Protein AF-X1VGL4-F1 (afdb_monomer)

pLDDT: mean 78.43, std 13.98, range [33.78, 96.5]

Secondary structure (DSSP, 8-state):
-HHHHHHHHHHHHHHHHHHHHHHHHHHHHHHHHHHHHHHHHHHHHHHHHHHHHHHHHHHHHHHH-HHHHHHHHHHHHHHHHHHHHT-EE-TTT-PBP-S-EETTEEEETTTTEE-EEHHHHHHHHTS------HHHHHHHHHHH-TTS-TT------

Sequence (157 aa):
CLEHEIPSQVQRVNTRKKKMSKGKAKWQRDLEDIDRRVEEAKRKADRLRRSKHKANRVRRDYVFDPRLREISRKYQGLLEKSESASRLVCPKCEEGDRGNRMNKSPWCMKCNTALIPKDELEKCKNLPEIKFARNALKKELHRLNPGLDPDNKEEAT

Foldseek 3Di:
DVVVVVVVVVVVVVVVVVVVVVVVVVVVVVVVVVVVVVVVVVVVVVVVVVVVVVVVVVVVCCVPVPVNVVVVVVVVVVVVVVVQVQAWADLPPRDGFPPDDDPNFGADPVVGDGTDGPVVSVVVVPDPPPPDDPVNVLVVVCVVPVPDDPPPPPPDD

Organism: NCBI:txid412755

Radius of gyration: 45.61 Å; Cα contacts (8 Å, |Δi|>4): 76; chains: 1; bounding box: 105×29×126 Å

Structure (mmCIF, N/CA/C/O backbone):
data_AF-X1VGL4-F1
#
_entry.id   AF-X1VGL4-F1
#
loop_
_atom_site.group_PDB
_atom_site.id
_atom_site.type_symbol
_atom_site.label_atom_id
_atom_site.label_alt_id
_atom_site.label_comp_id
_atom_site.label_asym_id
_atom_site.label_entity_id
_atom_site.label_seq_id
_atom_site.pdbx_PDB_ins_code
_atom_site.Cartn_x
_atom_site.Cartn_y
_atom_site.Cartn_z
_atom_site.occupancy
_atom_site.B_iso_or_equiv
_atom_site.auth_seq_id
_atom_site.auth_comp_id
_atom_site.auth_asym_id
_atom_site.auth_atom_id
_atom_site.pdbx_PDB_model_num
ATOM 1 N N . CYS A 1 1 ? 40.814 -10.643 -71.154 1.00 54.66 1 CYS A N 1
ATOM 2 C CA . CYS A 1 1 ? 41.196 -9.262 -70.789 1.00 54.66 1 CYS A CA 1
ATOM 3 C C . CYS A 1 1 ? 41.188 -9.106 -69.269 1.00 54.66 1 CYS A C 1
ATOM 5 O O . CYS A 1 1 ? 40.171 -8.730 -68.700 1.00 54.66 1 CYS A O 1
ATOM 7 N N . LEU A 1 2 ? 42.305 -9.432 -68.611 1.00 59.16 2 LEU A N 1
ATOM 8 C CA . LEU A 1 2 ? 42.441 -9.407 -67.143 1.00 59.16 2 LEU A CA 1
ATOM 9 C C . LEU A 1 2 ? 42.422 -7.980 -66.557 1.00 59.16 2 LEU A C 1
ATOM 11 O O . LEU A 1 2 ? 42.066 -7.782 -65.397 1.00 59.16 2 LEU A O 1
ATOM 15 N N . GLU A 1 3 ? 42.742 -6.976 -67.376 1.00 60.03 3 GLU A N 1
ATOM 16 C CA . GLU A 1 3 ? 42.852 -5.565 -66.977 1.00 60.03 3 GLU A CA 1
ATOM 17 C C . GLU A 1 3 ? 41.522 -4.928 -66.537 1.00 60.03 3 GLU A C 1
ATOM 19 O O . GLU A 1 3 ? 41.524 -3.952 -65.791 1.00 60.03 3 GLU A O 1
ATOM 24 N N . HIS A 1 4 ? 40.373 -5.483 -66.937 1.00 62.38 4 HIS A N 1
ATOM 25 C CA . HIS A 1 4 ? 39.050 -5.011 -66.499 1.00 62.38 4 HIS A CA 1
ATOM 26 C C . HIS A 1 4 ? 38.449 -5.830 -65.345 1.00 62.38 4 HIS A C 1
ATOM 28 O O . HIS A 1 4 ? 37.614 -5.321 -64.592 1.00 62.38 4 HIS A O 1
ATOM 34 N N . GLU A 1 5 ? 38.898 -7.070 -65.135 1.00 67.12 5 GLU A N 1
ATOM 35 C CA . GLU A 1 5 ? 38.401 -7.927 -64.051 1.00 67.12 5 GLU A CA 1
ATOM 36 C C . GLU A 1 5 ? 39.007 -7.567 -62.691 1.00 67.12 5 GLU A C 1
ATOM 38 O O . GLU A 1 5 ? 38.291 -7.554 -61.685 1.00 67.12 5 GLU A O 1
ATOM 43 N N . ILE A 1 6 ? 40.291 -7.198 -62.652 1.00 70.25 6 ILE A N 1
ATOM 44 C CA . ILE A 1 6 ? 40.991 -6.841 -61.409 1.00 70.25 6 ILE A CA 1
ATOM 45 C C . ILE A 1 6 ? 40.363 -5.598 -60.734 1.00 70.25 6 ILE A C 1
ATOM 47 O O . ILE A 1 6 ? 40.028 -5.678 -59.546 1.00 70.25 6 ILE A O 1
ATOM 51 N N . PRO A 1 7 ? 40.088 -4.477 -61.437 1.00 80.75 7 PRO A N 1
ATOM 52 C CA . PRO A 1 7 ? 39.423 -3.316 -60.835 1.00 80.75 7 PRO A CA 1
ATOM 53 C C . PRO A 1 7 ? 38.013 -3.626 -60.310 1.00 80.75 7 PRO A C 1
ATOM 55 O O . PRO A 1 7 ? 37.631 -3.164 -59.232 1.00 80.75 7 PRO A O 1
ATOM 58 N N . SER A 1 8 ? 37.252 -4.454 -61.034 1.00 79.94 8 SER A N 1
ATOM 59 C CA . SER A 1 8 ? 35.899 -4.871 -60.643 1.00 79.94 8 SER A CA 1
ATOM 60 C C . SER A 1 8 ? 35.909 -5.707 -59.357 1.00 79.94 8 SER A C 1
ATOM 62 O O . SER A 1 8 ? 35.117 -5.472 -58.436 1.00 79.94 8 SER A O 1
ATOM 64 N N . GLN A 1 9 ? 36.857 -6.639 -59.229 1.00 80.69 9 GLN A N 1
ATOM 65 C CA . GLN A 1 9 ? 37.032 -7.436 -58.014 1.00 80.69 9 GLN A CA 1
ATOM 66 C C . GLN A 1 9 ? 37.445 -6.572 -56.813 1.00 80.69 9 GLN A C 1
ATOM 68 O O . GLN A 1 9 ? 36.866 -6.705 -55.730 1.00 80.69 9 GLN A O 1
ATOM 73 N N . VAL A 1 10 ? 38.368 -5.624 -57.001 1.00 84.12 10 VAL A N 1
ATOM 74 C CA . VAL A 1 10 ? 38.793 -4.689 -55.944 1.00 84.12 10 VAL A CA 1
ATOM 75 C C . VAL A 1 10 ? 37.627 -3.811 -55.471 1.00 84.12 10 VAL A C 1
ATOM 77 O O . VAL A 1 10 ? 37.423 -3.647 -54.264 1.00 84.12 10 VAL A O 1
ATOM 80 N N . GLN A 1 11 ? 36.791 -3.306 -56.384 1.00 86.19 11 GLN A N 1
ATOM 81 C CA . GLN A 1 11 ? 35.588 -2.543 -56.025 1.00 86.19 11 GLN A CA 1
ATOM 82 C C . GLN A 1 11 ? 34.578 -3.377 -55.218 1.00 86.19 11 GLN A C 1
ATOM 84 O O . GLN A 1 11 ? 34.023 -2.896 -54.220 1.00 86.19 11 GLN A O 1
ATOM 89 N N . ARG A 1 12 ? 34.364 -4.649 -55.581 1.00 86.88 12 ARG A N 1
ATOM 90 C CA . ARG A 1 12 ? 33.494 -5.575 -54.827 1.00 86.88 12 ARG A CA 1
ATOM 91 C C . ARG A 1 12 ? 34.023 -5.844 -53.416 1.00 86.88 12 ARG A C 1
ATOM 93 O O . ARG A 1 12 ? 33.259 -5.838 -52.449 1.00 86.88 12 ARG A O 1
ATOM 100 N N . VAL A 1 13 ? 35.333 -6.023 -53.266 1.00 87.31 13 VAL A N 1
ATOM 101 C CA . VAL A 1 13 ? 35.963 -6.210 -51.950 1.00 87.31 13 VAL A CA 1
ATOM 102 C C . VAL A 1 13 ? 35.837 -4.943 -51.098 1.00 87.31 13 VAL A C 1
ATOM 104 O O . VAL A 1 13 ? 35.451 -5.024 -49.929 1.00 87.31 13 VAL A O 1
ATOM 107 N N . ASN A 1 14 ? 36.078 -3.763 -51.672 1.00 88.69 14 ASN A N 1
ATOM 108 C CA . ASN A 1 14 ? 35.982 -2.488 -50.956 1.00 88.69 14 ASN A CA 1
ATOM 109 C C . ASN A 1 14 ? 34.547 -2.164 -50.517 1.00 88.69 14 ASN A C 1
ATOM 111 O O . ASN A 1 14 ? 34.320 -1.745 -49.378 1.00 88.69 14 ASN A O 1
ATOM 115 N N . THR A 1 15 ? 33.553 -2.426 -51.368 1.00 87.81 15 THR A N 1
ATOM 116 C CA . THR A 1 15 ? 32.136 -2.268 -51.002 1.00 87.81 15 THR A CA 1
ATOM 117 C C . THR A 1 15 ? 31.725 -3.235 -49.892 1.00 87.81 15 THR A C 1
ATOM 119 O O . THR A 1 15 ? 31.043 -2.821 -48.950 1.00 87.81 15 THR A O 1
ATOM 122 N N . ARG A 1 16 ? 32.194 -4.491 -49.923 1.00 86.00 16 ARG A N 1
ATOM 123 C CA . ARG A 1 16 ? 31.970 -5.467 -48.842 1.00 86.00 16 ARG A CA 1
ATOM 124 C C . ARG A 1 16 ? 32.615 -5.021 -47.527 1.00 86.00 16 ARG A C 1
ATOM 126 O O . ARG A 1 16 ? 31.942 -5.034 -46.497 1.00 86.00 16 ARG A O 1
ATOM 133 N N . LYS A 1 17 ? 33.866 -4.546 -47.554 1.00 88.50 17 LYS A N 1
ATOM 134 C CA . LYS A 1 17 ? 34.557 -3.990 -46.374 1.00 88.50 17 LYS A CA 1
ATOM 135 C C . LYS A 1 17 ? 33.800 -2.794 -45.786 1.00 88.50 17 LYS A C 1
ATOM 137 O O . LYS A 1 17 ? 33.572 -2.752 -44.578 1.00 88.50 17 LYS A O 1
ATOM 142 N N . LYS A 1 18 ? 33.326 -1.869 -46.629 1.00 88.31 18 LYS A N 1
ATOM 143 C CA . LYS A 1 18 ? 32.532 -0.704 -46.198 1.00 88.31 18 LYS A CA 1
ATOM 144 C C . LYS A 1 18 ? 31.202 -1.117 -45.558 1.00 88.31 18 LYS A C 1
ATOM 146 O O . LYS A 1 18 ? 30.827 -0.555 -44.532 1.00 88.31 18 LYS A O 1
ATOM 151 N N . LYS A 1 19 ? 30.504 -2.116 -46.114 1.00 88.44 19 LYS A N 1
ATOM 152 C CA . LYS A 1 19 ? 29.274 -2.676 -45.517 1.00 88.44 19 LYS A CA 1
ATOM 153 C C . LYS A 1 19 ? 29.543 -3.313 -44.150 1.00 88.44 19 LYS A C 1
ATOM 155 O O . LYS A 1 19 ? 28.818 -3.021 -43.204 1.00 88.44 19 LYS A O 1
ATOM 160 N N . MET A 1 20 ? 30.609 -4.104 -44.022 1.00 84.62 20 MET A N 1
ATOM 161 C CA . MET A 1 20 ? 31.001 -4.719 -42.746 1.00 84.62 20 MET A CA 1
ATOM 162 C C . MET A 1 20 ? 31.373 -3.675 -41.687 1.00 84.62 20 MET A C 1
ATOM 164 O O . MET A 1 20 ? 30.940 -3.786 -40.545 1.00 84.62 20 MET A O 1
ATOM 168 N N . SER A 1 21 ? 32.123 -2.636 -42.063 1.00 90.50 21 SER A N 1
ATOM 169 C CA . SER A 1 21 ? 32.472 -1.522 -41.170 1.00 90.50 21 SER A CA 1
ATOM 170 C C . SER A 1 21 ? 31.226 -0.777 -40.673 1.00 90.50 21 SER A C 1
ATOM 172 O O . SER A 1 21 ? 31.076 -0.575 -39.469 1.00 90.50 21 SER A O 1
ATOM 174 N N . LYS A 1 22 ? 30.277 -0.464 -41.567 1.00 87.81 22 LYS A N 1
ATOM 175 C CA . LYS A 1 22 ? 28.985 0.132 -41.183 1.00 87.81 22 LYS A CA 1
ATOM 176 C C . LYS A 1 22 ? 28.179 -0.772 -40.248 1.00 87.81 22 LYS A C 1
ATOM 178 O O . LYS A 1 22 ? 27.584 -0.276 -39.297 1.00 87.81 22 LYS A O 1
ATOM 183 N N . GLY A 1 23 ? 28.174 -2.082 -40.504 1.00 89.62 23 GLY A N 1
ATOM 184 C CA . GLY A 1 23 ? 27.539 -3.072 -39.634 1.00 89.62 23 GLY A CA 1
ATOM 185 C C . GLY A 1 23 ? 28.136 -3.059 -38.229 1.00 89.62 23 GLY A C 1
ATOM 186 O O . GLY A 1 23 ? 27.396 -2.938 -37.261 1.00 89.62 23 GLY A O 1
ATOM 187 N N . LYS A 1 24 ? 29.470 -3.084 -38.109 1.00 91.50 24 LYS A N 1
ATOM 188 C CA . LYS A 1 24 ? 30.168 -2.993 -36.815 1.00 91.50 24 LYS A CA 1
ATOM 189 C C . LYS A 1 24 ? 29.840 -1.701 -36.063 1.00 91.50 24 LYS A C 1
ATOM 191 O O . LYS A 1 24 ? 29.505 -1.758 -34.889 1.00 91.50 24 LYS A O 1
ATOM 196 N N . ALA A 1 25 ? 29.853 -0.557 -36.749 1.00 90.62 25 ALA A N 1
ATOM 197 C CA . ALA A 1 25 ? 29.503 0.731 -36.145 1.00 90.62 25 ALA A CA 1
ATOM 198 C C . ALA A 1 25 ? 28.027 0.820 -35.711 1.00 90.62 25 ALA A C 1
ATOM 200 O O . ALA A 1 25 ? 27.683 1.588 -34.815 1.00 90.62 25 ALA A O 1
ATOM 201 N N . LYS A 1 26 ? 27.127 0.068 -36.357 1.00 92.69 26 LYS A N 1
ATOM 202 C CA . LYS A 1 26 ? 25.743 -0.076 -35.891 1.00 92.69 26 LYS A CA 1
ATOM 203 C C . LYS A 1 26 ? 25.694 -0.917 -34.614 1.00 92.69 26 LYS A C 1
ATOM 205 O O . LYS A 1 26 ? 25.184 -0.433 -33.616 1.00 92.69 26 LYS A O 1
ATOM 210 N N . TRP A 1 27 ? 26.297 -2.106 -34.629 1.00 91.94 27 TRP A N 1
ATOM 211 C CA . TRP A 1 27 ? 26.340 -2.994 -33.464 1.00 91.94 27 TRP A CA 1
ATOM 212 C C . TRP A 1 27 ? 26.951 -2.335 -32.231 1.00 91.94 27 TRP A C 1
ATOM 214 O O . TRP A 1 27 ? 26.442 -2.511 -31.135 1.00 91.94 27 TRP A O 1
ATOM 224 N N . GLN A 1 28 ? 28.005 -1.542 -32.408 1.00 93.50 28 GLN A N 1
ATOM 225 C CA . GLN A 1 28 ? 28.638 -0.835 -31.300 1.00 93.50 28 GLN A CA 1
ATOM 226 C C . GLN A 1 28 ? 27.700 0.196 -30.656 1.00 93.50 28 GLN A C 1
ATOM 228 O O . GLN A 1 28 ? 27.583 0.229 -29.438 1.00 93.50 28 GLN A O 1
ATOM 233 N N . ARG A 1 29 ? 26.956 0.962 -31.464 1.00 92.81 29 ARG A N 1
ATOM 234 C CA . ARG A 1 29 ? 25.937 1.894 -30.951 1.00 92.81 29 ARG A CA 1
ATOM 235 C C . ARG A 1 29 ? 24.777 1.173 -30.271 1.00 92.81 29 ARG A C 1
ATOM 237 O O . ARG A 1 29 ? 24.287 1.643 -29.251 1.00 92.81 29 ARG A O 1
ATOM 244 N N . ASP A 1 30 ? 24.346 0.045 -30.829 1.00 94.19 30 ASP A N 1
ATOM 245 C CA . ASP A 1 30 ? 23.266 -0.755 -30.249 1.00 94.19 30 ASP A CA 1
ATOM 246 C C . ASP A 1 30 ? 23.695 -1.341 -28.887 1.00 94.19 30 ASP A C 1
ATOM 248 O O . ASP A 1 30 ? 22.911 -1.325 -27.941 1.00 94.19 30 ASP A O 1
ATOM 252 N N . LEU A 1 31 ? 24.951 -1.787 -28.754 1.00 94.50 31 LEU A N 1
ATOM 253 C CA . LEU A 1 31 ? 25.519 -2.246 -27.480 1.00 94.50 31 LEU A CA 1
ATOM 254 C C . LEU A 1 31 ? 25.598 -1.117 -26.443 1.00 94.50 31 LEU A C 1
ATOM 256 O O . LEU A 1 31 ? 25.149 -1.304 -25.317 1.00 94.50 31 LEU A O 1
ATOM 260 N N . GLU A 1 32 ? 26.080 0.066 -26.830 1.00 94.81 32 GLU A N 1
ATOM 261 C CA . GLU A 1 32 ? 26.128 1.237 -25.943 1.00 94.81 32 GLU A CA 1
ATOM 262 C C . GLU A 1 32 ? 24.726 1.665 -25.467 1.00 94.81 32 GLU A C 1
ATOM 264 O O . GLU A 1 32 ? 24.547 2.043 -24.306 1.00 94.81 32 GLU A O 1
ATOM 269 N N . ASP A 1 33 ? 23.706 1.578 -26.332 1.00 96.00 33 ASP A N 1
ATOM 270 C CA . ASP A 1 33 ? 22.318 1.856 -25.945 1.00 96.00 33 ASP A CA 1
ATOM 271 C C . ASP A 1 33 ? 21.776 0.808 -24.962 1.00 96.00 33 ASP A C 1
ATOM 273 O O . ASP A 1 33 ? 21.108 1.160 -23.987 1.00 96.00 33 ASP A O 1
ATOM 277 N N . ILE A 1 34 ? 22.088 -0.473 -25.176 1.00 94.94 34 ILE A N 1
ATOM 278 C CA . ILE A 1 34 ? 21.718 -1.551 -24.249 1.00 94.94 34 ILE A CA 1
ATOM 279 C C . ILE A 1 34 ? 22.373 -1.325 -22.883 1.00 94.94 34 ILE A C 1
ATOM 281 O O . ILE A 1 34 ? 21.667 -1.335 -21.872 1.00 94.94 34 ILE A O 1
ATOM 285 N N . ASP A 1 35 ? 23.677 -1.053 -22.843 1.00 96.19 35 ASP A N 1
ATOM 286 C CA . ASP A 1 35 ? 24.408 -0.803 -21.597 1.00 96.19 35 ASP A CA 1
ATOM 287 C C . ASP A 1 35 ? 23.835 0.401 -20.843 1.00 96.19 35 ASP A C 1
ATOM 289 O O . ASP A 1 35 ? 23.572 0.329 -19.637 1.00 96.19 35 ASP A O 1
ATOM 293 N N . ARG A 1 36 ? 23.527 1.490 -21.559 1.00 96.38 36 ARG A N 1
ATOM 294 C CA . ARG A 1 36 ? 22.864 2.663 -20.980 1.00 96.38 36 ARG A CA 1
ATOM 295 C C . ARG A 1 36 ? 21.518 2.305 -20.349 1.00 96.38 36 ARG A C 1
ATOM 297 O O . ARG A 1 36 ? 21.254 2.694 -19.209 1.00 96.38 36 ARG A O 1
ATOM 304 N N . ARG A 1 37 ? 20.671 1.551 -21.056 1.00 95.31 37 ARG A N 1
ATOM 305 C CA . ARG A 1 37 ? 19.351 1.131 -20.550 1.00 95.31 37 ARG A CA 1
ATOM 306 C C . ARG A 1 37 ? 19.473 0.228 -19.325 1.00 95.31 37 ARG A C 1
ATOM 308 O O . ARG A 1 37 ? 18.682 0.357 -18.390 1.00 95.31 37 ARG A O 1
ATOM 315 N N . VAL A 1 38 ? 20.463 -0.664 -19.303 1.00 96.50 38 VAL A N 1
ATOM 316 C CA . VAL A 1 38 ? 20.743 -1.533 -18.152 1.00 96.50 38 VAL A CA 1
ATOM 317 C C . VAL A 1 38 ? 21.140 -0.700 -16.933 1.00 96.50 38 VAL A C 1
ATOM 319 O O . VAL A 1 38 ? 20.598 -0.912 -15.846 1.00 96.50 38 VAL A O 1
ATOM 322 N N . GLU A 1 39 ? 22.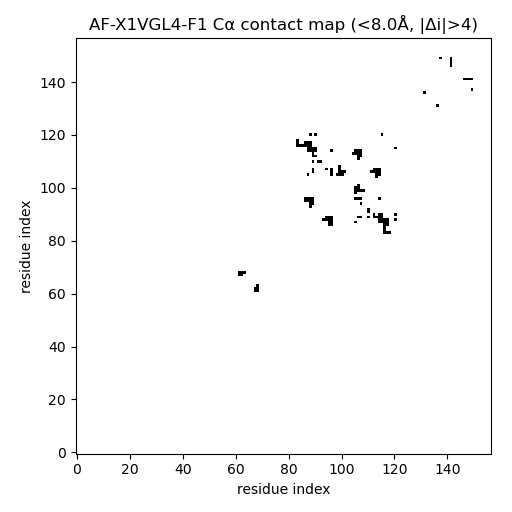022 0.284 -17.095 1.00 95.81 39 GLU A N 1
ATOM 323 C CA . GLU A 1 39 ? 22.431 1.160 -15.993 1.00 95.81 39 GLU A CA 1
ATOM 324 C C . GLU A 1 39 ? 21.285 2.041 -15.475 1.00 95.81 39 GLU A C 1
ATOM 326 O O . GLU A 1 39 ? 21.114 2.213 -14.263 1.00 95.81 39 GLU A O 1
ATOM 331 N N . GLU A 1 40 ? 20.426 2.552 -16.356 1.00 94.94 40 GLU A N 1
ATOM 332 C CA . GLU A 1 40 ? 19.212 3.265 -15.950 1.00 94.94 40 GLU A CA 1
ATOM 333 C C . GLU A 1 40 ? 18.250 2.372 -15.156 1.00 94.94 40 GLU A C 1
ATOM 335 O O . GLU A 1 40 ? 17.722 2.791 -14.114 1.00 94.94 40 GLU A O 1
ATOM 340 N N . ALA A 1 41 ? 18.057 1.128 -15.604 1.00 93.25 41 ALA A N 1
ATOM 341 C CA . ALA A 1 41 ? 17.232 0.145 -14.914 1.00 93.25 41 ALA A CA 1
ATOM 342 C C . ALA A 1 41 ? 17.796 -0.188 -13.524 1.00 93.25 41 ALA A C 1
ATOM 344 O O . ALA A 1 41 ? 17.044 -0.163 -12.543 1.00 93.25 41 ALA A O 1
ATOM 345 N N . LYS A 1 42 ? 19.115 -0.396 -13.403 1.00 95.44 42 LYS A N 1
ATOM 346 C CA . LYS A 1 42 ? 19.796 -0.601 -12.112 1.00 95.44 42 LYS A CA 1
ATOM 347 C C . LYS A 1 42 ? 19.589 0.585 -11.172 1.00 95.44 42 LYS A C 1
ATOM 349 O O . LYS A 1 42 ? 19.128 0.405 -10.046 1.00 95.44 42 LYS A O 1
ATOM 354 N N . ARG A 1 43 ? 19.808 1.819 -11.642 1.00 95.31 43 ARG A N 1
ATOM 355 C CA . ARG A 1 43 ? 19.577 3.039 -10.840 1.00 95.31 43 ARG A CA 1
ATOM 356 C C . ARG A 1 43 ? 18.125 3.169 -10.381 1.00 95.31 43 ARG A C 1
ATOM 358 O O . ARG A 1 43 ? 17.854 3.639 -9.273 1.00 95.31 43 ARG A O 1
ATOM 365 N N . LYS A 1 44 ? 17.160 2.791 -11.224 1.00 94.25 44 LYS A N 1
ATOM 366 C CA . LYS A 1 44 ? 15.736 2.786 -10.855 1.00 94.25 44 LYS A CA 1
ATOM 367 C C . LYS A 1 44 ? 15.440 1.725 -9.791 1.00 94.25 44 LYS A C 1
ATOM 369 O O . LYS A 1 44 ? 14.760 2.041 -8.814 1.00 94.25 44 LYS A O 1
ATOM 374 N N . ALA A 1 45 ? 15.993 0.523 -9.934 1.00 91.88 45 ALA A N 1
ATOM 375 C CA . ALA A 1 45 ? 15.865 -0.548 -8.950 1.00 91.88 45 ALA A CA 1
ATOM 376 C C . ALA A 1 45 ? 16.467 -0.154 -7.590 1.00 91.88 45 ALA A C 1
ATOM 378 O O . ALA A 1 45 ? 15.815 -0.324 -6.559 1.00 91.88 45 ALA A O 1
ATOM 379 N N . ASP A 1 46 ? 17.645 0.471 -7.574 1.00 93.12 46 ASP A N 1
ATOM 380 C CA . ASP A 1 46 ? 18.284 0.940 -6.341 1.00 93.12 46 ASP A CA 1
ATOM 381 C C . ASP A 1 46 ? 17.477 2.029 -5.634 1.00 93.12 46 ASP A C 1
ATOM 383 O O . ASP A 1 46 ? 17.318 1.997 -4.409 1.00 93.12 46 ASP A O 1
ATOM 387 N N . ARG A 1 47 ? 16.902 2.975 -6.388 1.00 92.88 47 ARG A N 1
ATOM 388 C CA . ARG A 1 47 ? 15.994 3.988 -5.825 1.00 92.88 47 ARG A CA 1
ATOM 389 C C . ARG A 1 47 ? 14.769 3.348 -5.178 1.00 92.88 47 ARG A C 1
ATOM 391 O O . ARG A 1 47 ? 14.415 3.713 -4.056 1.00 92.88 47 ARG A O 1
ATOM 398 N N . LEU A 1 48 ? 14.160 2.365 -5.841 1.00 89.94 48 LEU A N 1
ATOM 399 C CA . LEU A 1 48 ? 13.027 1.620 -5.288 1.00 89.94 48 LEU A CA 1
ATOM 400 C C . LEU A 1 48 ? 13.422 0.838 -4.033 1.00 89.94 48 LEU A C 1
ATOM 402 O O . LEU A 1 48 ? 12.707 0.889 -3.033 1.00 89.94 48 LEU A O 1
ATOM 406 N N . ARG A 1 49 ? 14.583 0.177 -4.036 1.00 90.00 49 ARG A N 1
ATOM 407 C CA . ARG A 1 49 ? 15.101 -0.555 -2.875 1.00 90.00 49 ARG A CA 1
ATOM 408 C C . ARG A 1 49 ? 15.328 0.370 -1.679 1.00 90.00 49 ARG A C 1
ATOM 410 O O . ARG A 1 49 ? 14.891 0.052 -0.575 1.00 90.00 49 ARG A O 1
ATOM 417 N N . ARG A 1 50 ? 15.953 1.534 -1.888 1.00 88.69 50 ARG A N 1
ATOM 418 C CA . ARG A 1 50 ? 16.161 2.546 -0.835 1.00 88.69 50 ARG A CA 1
ATOM 419 C C . ARG A 1 50 ? 14.838 3.100 -0.308 1.00 88.69 50 ARG A C 1
ATOM 421 O O . ARG A 1 50 ? 14.667 3.197 0.905 1.00 88.69 50 ARG A O 1
ATOM 428 N N . SER A 1 51 ? 13.889 3.400 -1.196 1.00 89.69 51 SER A N 1
ATOM 429 C CA . SER A 1 51 ? 12.544 3.852 -0.816 1.00 89.69 51 SER A CA 1
ATOM 430 C C . SER A 1 51 ? 11.817 2.802 0.031 1.00 89.69 51 SER A C 1
ATOM 432 O O . SER A 1 51 ? 11.336 3.106 1.123 1.00 89.69 51 SER A O 1
ATOM 434 N N . LYS A 1 52 ? 11.841 1.533 -0.399 1.00 86.75 52 LYS A N 1
ATOM 435 C CA . LYS A 1 52 ? 11.259 0.410 0.346 1.00 86.75 52 LYS A CA 1
ATOM 436 C C . LYS A 1 52 ? 11.920 0.227 1.711 1.00 86.75 52 LYS A C 1
ATOM 438 O O . LYS A 1 52 ? 11.220 0.014 2.695 1.00 86.75 52 LYS A O 1
ATOM 443 N N . HIS A 1 53 ? 13.245 0.344 1.804 1.00 83.00 53 HIS A N 1
ATOM 444 C CA . HIS A 1 53 ? 13.943 0.288 3.091 1.00 83.00 53 HIS A CA 1
ATOM 445 C C . HIS A 1 53 ? 13.557 1.449 4.015 1.00 83.00 53 HIS A C 1
ATOM 447 O O . HIS A 1 53 ? 13.333 1.213 5.201 1.00 83.00 53 HIS A O 1
ATOM 453 N N . LYS A 1 54 ? 13.411 2.672 3.489 1.00 82.38 54 LYS A N 1
ATOM 454 C CA . LYS A 1 54 ? 12.937 3.829 4.264 1.00 82.38 54 LYS A CA 1
ATOM 455 C C . LYS A 1 54 ? 11.509 3.613 4.775 1.00 82.38 54 LYS A C 1
ATOM 457 O O . LYS A 1 54 ? 11.266 3.793 5.963 1.00 82.38 54 LYS A O 1
ATOM 462 N N . ALA A 1 55 ? 10.595 3.164 3.914 1.00 78.19 55 ALA A N 1
ATOM 463 C CA . ALA A 1 55 ? 9.219 2.849 4.295 1.00 78.19 55 ALA A CA 1
ATOM 464 C C . ALA A 1 55 ? 9.151 1.724 5.340 1.00 78.19 55 ALA A C 1
ATOM 466 O O . ALA A 1 55 ? 8.432 1.839 6.329 1.00 78.19 55 ALA A O 1
ATOM 467 N N . ASN A 1 56 ? 9.949 0.665 5.172 1.00 81.06 56 ASN A N 1
ATOM 468 C CA . ASN A 1 56 ? 10.037 -0.416 6.152 1.00 81.06 56 ASN A CA 1
ATOM 469 C C . ASN A 1 56 ? 10.597 0.057 7.494 1.00 81.06 56 ASN A C 1
ATOM 471 O O . ASN A 1 56 ? 10.117 -0.407 8.523 1.00 81.06 56 ASN A O 1
ATOM 475 N N . ARG A 1 57 ? 11.576 0.972 7.506 1.00 77.25 57 ARG A N 1
ATOM 476 C CA . ARG A 1 57 ? 12.082 1.569 8.749 1.00 77.25 57 ARG A CA 1
ATOM 477 C C . ARG A 1 57 ? 10.973 2.344 9.461 1.00 77.25 57 ARG A C 1
ATOM 479 O O . ARG A 1 57 ? 10.685 2.018 10.598 1.00 77.25 57 ARG A O 1
ATOM 486 N N . VAL A 1 58 ? 10.286 3.255 8.769 1.00 75.69 58 VAL A N 1
ATOM 487 C CA . VAL A 1 58 ? 9.166 4.025 9.347 1.00 75.69 58 VAL A CA 1
ATOM 488 C C . VAL A 1 58 ? 8.062 3.103 9.864 1.00 75.69 58 VAL A C 1
ATOM 490 O O . VAL A 1 58 ? 7.548 3.306 10.958 1.00 75.69 58 VAL A O 1
ATOM 493 N N . ARG A 1 59 ? 7.717 2.050 9.114 1.00 73.44 59 ARG A N 1
ATOM 494 C CA . ARG A 1 59 ? 6.740 1.053 9.563 1.00 73.44 59 ARG A CA 1
ATOM 495 C C . ARG A 1 59 ? 7.225 0.315 10.807 1.00 73.44 59 ARG A C 1
ATOM 497 O O . ARG A 1 59 ? 6.420 0.047 11.688 1.00 73.44 59 ARG A O 1
ATOM 504 N N . ARG A 1 60 ? 8.511 -0.031 10.882 1.00 73.00 60 ARG A N 1
ATOM 505 C CA . ARG A 1 60 ? 9.093 -0.665 12.067 1.00 73.00 60 ARG A CA 1
ATOM 506 C C . ARG A 1 60 ? 9.029 0.289 13.254 1.00 73.00 60 ARG A C 1
ATOM 508 O O . ARG A 1 60 ? 8.538 -0.116 14.292 1.00 73.00 60 ARG A O 1
ATOM 515 N N . ASP A 1 61 ? 9.409 1.545 13.079 1.00 75.06 61 ASP A N 1
ATOM 516 C CA . ASP A 1 61 ? 9.349 2.547 14.143 1.00 75.06 61 ASP A CA 1
ATOM 517 C C . ASP A 1 61 ? 7.899 2.734 14.625 1.00 75.06 61 ASP A C 1
ATOM 519 O O . ASP A 1 61 ? 7.638 2.628 15.814 1.00 75.06 61 ASP A O 1
ATOM 523 N N . TYR A 1 62 ? 6.924 2.839 13.715 1.00 70.19 62 TYR A N 1
ATOM 524 C CA . TYR A 1 62 ? 5.497 2.894 14.060 1.00 70.19 62 TYR A CA 1
ATOM 525 C C . TYR A 1 62 ? 5.003 1.640 14.795 1.00 70.19 62 TYR A C 1
ATOM 527 O O . TYR A 1 62 ? 4.267 1.722 15.776 1.00 70.19 62 TYR A O 1
ATOM 535 N N . VAL A 1 63 ? 5.404 0.457 14.321 1.00 71.75 63 VAL A N 1
ATOM 536 C CA . VAL A 1 63 ? 5.018 -0.818 14.930 1.00 71.75 63 VAL A CA 1
ATOM 537 C C . VAL A 1 63 ? 5.718 -1.021 16.262 1.00 71.75 63 VAL A C 1
ATOM 539 O O . VAL A 1 63 ? 5.157 -1.722 17.082 1.00 71.75 63 VAL A O 1
ATOM 542 N N . PHE A 1 64 ? 6.907 -0.489 16.517 1.00 73.00 64 PHE A N 1
ATOM 543 C CA . PHE A 1 64 ? 7.650 -0.747 17.755 1.00 73.00 64 PHE A CA 1
ATOM 544 C C . PHE A 1 64 ? 7.603 0.408 18.758 1.00 73.00 64 PHE A C 1
ATOM 546 O O . PHE A 1 64 ? 7.975 0.188 19.906 1.00 73.00 64 PHE A O 1
ATOM 553 N N . ASP A 1 65 ? 7.088 1.578 18.378 1.00 80.94 65 ASP A N 1
ATOM 554 C CA . ASP A 1 65 ? 6.849 2.693 19.291 1.00 80.94 65 ASP A CA 1
ATOM 555 C C . ASP A 1 65 ? 5.689 2.358 20.258 1.00 80.94 65 ASP A C 1
ATOM 557 O O . ASP A 1 65 ? 4.529 2.224 19.835 1.00 80.94 65 ASP A O 1
ATOM 561 N N . PRO A 1 66 ? 5.965 2.219 21.571 1.00 80.06 66 PRO A N 1
ATOM 562 C CA . PRO A 1 66 ? 4.948 1.881 22.564 1.00 80.06 66 PRO A CA 1
ATOM 563 C C . PRO A 1 66 ? 3.820 2.915 22.650 1.00 80.06 66 PRO A C 1
ATOM 565 O O . PRO A 1 66 ? 2.662 2.541 22.851 1.00 80.06 66 PRO A O 1
ATOM 568 N N . ARG A 1 67 ? 4.134 4.200 22.443 1.00 84.19 67 ARG A N 1
ATOM 569 C CA . ARG A 1 67 ? 3.177 5.308 22.519 1.00 84.19 67 ARG A CA 1
ATOM 570 C C . ARG A 1 67 ? 2.203 5.263 21.348 1.00 84.19 67 ARG A C 1
ATOM 572 O O . ARG A 1 67 ? 1.000 5.426 21.539 1.00 84.19 67 ARG A O 1
ATOM 579 N N . LEU A 1 68 ? 2.691 4.989 20.139 1.00 80.62 68 LEU A N 1
ATOM 580 C CA . LEU A 1 68 ? 1.832 4.866 18.954 1.00 80.62 68 LEU A CA 1
ATOM 581 C C . LEU A 1 68 ? 0.946 3.614 19.011 1.00 80.62 68 LEU A C 1
ATOM 583 O O . LEU A 1 68 ? -0.220 3.669 18.606 1.00 80.62 68 LEU A O 1
ATOM 587 N N . ARG A 1 69 ? 1.442 2.510 19.587 1.00 80.56 69 ARG A N 1
ATOM 588 C CA . ARG A 1 69 ? 0.613 1.327 19.885 1.00 80.56 69 ARG A CA 1
ATOM 589 C C . ARG A 1 69 ? -0.495 1.626 20.885 1.00 80.56 69 ARG A C 1
ATOM 591 O O . ARG A 1 69 ? -1.616 1.154 20.714 1.00 80.56 69 ARG A O 1
ATOM 598 N N . GLU A 1 70 ? -0.192 2.359 21.950 1.00 84.00 70 GLU A N 1
ATOM 599 C CA . GLU A 1 70 ? -1.182 2.744 22.956 1.00 84.00 70 GLU A CA 1
ATOM 600 C C . GLU A 1 70 ? -2.270 3.639 22.361 1.00 84.00 70 GLU A C 1
ATOM 602 O O . GLU A 1 70 ? -3.456 3.356 22.529 1.00 84.00 70 GLU A O 1
ATOM 607 N N . ILE A 1 71 ? -1.872 4.642 21.577 1.00 84.19 71 ILE A N 1
ATOM 608 C CA . ILE A 1 71 ? -2.795 5.508 20.840 1.00 84.19 71 ILE A CA 1
ATOM 609 C C . ILE A 1 71 ? -3.693 4.675 19.916 1.00 84.19 71 ILE A C 1
ATOM 611 O O . ILE A 1 71 ? -4.914 4.808 19.969 1.00 84.19 71 ILE A O 1
ATOM 615 N N . SER A 1 72 ? -3.110 3.776 19.118 1.00 82.94 72 SER A N 1
ATOM 616 C CA . SER A 1 72 ? -3.867 2.929 18.186 1.00 82.94 72 SER A CA 1
ATOM 617 C C . SER A 1 72 ? -4.887 2.046 18.913 1.00 82.94 72 SER A C 1
ATOM 619 O O . SER A 1 72 ? -6.050 2.010 18.521 1.00 82.94 72 SER A O 1
ATOM 621 N N . ARG A 1 73 ? -4.493 1.407 20.025 1.00 83.69 73 ARG A N 1
ATOM 622 C CA . ARG A 1 73 ? -5.402 0.600 20.860 1.00 83.69 73 ARG A CA 1
ATOM 623 C C . ARG A 1 73 ? -6.534 1.427 21.459 1.00 83.69 73 ARG A C 1
ATOM 625 O O . ARG A 1 73 ? -7.676 0.976 21.470 1.00 83.69 73 ARG A O 1
ATOM 632 N N . LYS A 1 74 ? -6.238 2.642 21.931 1.00 85.31 74 LYS A N 1
ATOM 633 C CA . LYS A 1 74 ? -7.248 3.550 22.487 1.00 85.31 74 LYS A CA 1
ATOM 634 C C . LYS A 1 74 ? -8.315 3.894 21.448 1.00 85.31 74 LYS A C 1
ATOM 636 O O . LYS A 1 74 ? -9.498 3.824 21.760 1.00 85.31 74 LYS A O 1
ATOM 641 N N . TYR A 1 75 ? -7.911 4.238 20.226 1.00 80.94 75 TYR A N 1
ATOM 642 C CA . TYR A 1 75 ? -8.856 4.574 19.158 1.00 80.94 75 TYR A CA 1
ATOM 643 C C . TYR A 1 75 ? -9.609 3.354 18.623 1.00 80.94 75 TYR A C 1
ATOM 645 O O . TYR A 1 75 ? -10.803 3.458 18.358 1.00 80.94 75 TYR A O 1
ATOM 653 N N . GLN A 1 76 ? -8.962 2.191 18.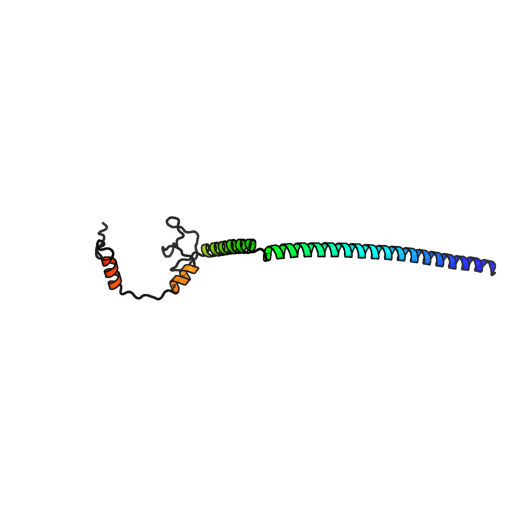543 1.00 81.06 76 GLN A N 1
ATOM 654 C CA . GLN A 1 76 ? -9.631 0.951 18.155 1.00 81.06 76 GLN A CA 1
ATOM 655 C C . GLN A 1 76 ? -10.747 0.576 19.142 1.00 81.06 76 GLN A C 1
ATOM 657 O O . GLN A 1 76 ? -11.878 0.337 18.727 1.00 81.06 76 GLN A O 1
ATOM 662 N N . GLY A 1 77 ? -10.483 0.662 20.450 1.00 75.12 77 GLY A N 1
ATOM 663 C CA . GLY A 1 77 ? -11.511 0.431 21.468 1.00 75.12 77 GLY A CA 1
ATOM 664 C C . GLY A 1 77 ? -12.641 1.471 21.466 1.00 75.12 77 GLY A C 1
ATOM 665 O O . GLY A 1 77 ? -13.734 1.181 21.945 1.00 75.12 77 GLY A O 1
ATOM 666 N N . LEU A 1 78 ? -12.418 2.680 20.936 1.00 74.31 78 LEU A N 1
ATOM 667 C CA . LEU A 1 78 ? -13.484 3.674 20.749 1.00 74.31 78 LEU A CA 1
ATOM 668 C C . LEU A 1 78 ? -14.375 3.338 19.546 1.00 74.31 78 LEU A C 1
ATOM 670 O O . LEU A 1 78 ? -15.589 3.503 19.639 1.00 74.31 78 LEU A O 1
ATOM 674 N N . LEU A 1 79 ? -13.794 2.829 18.456 1.00 71.00 79 LEU A N 1
ATOM 675 C CA . LEU A 1 79 ? -14.541 2.380 17.277 1.00 71.00 79 LEU A CA 1
ATOM 676 C C . LEU A 1 79 ? -15.432 1.177 17.610 1.00 71.00 79 LEU A C 1
ATOM 678 O O . LEU A 1 79 ? -16.630 1.210 17.341 1.00 71.00 79 LEU A O 1
ATOM 682 N N . GLU A 1 80 ? -14.892 0.179 18.309 1.00 69.81 80 GLU A N 1
ATOM 683 C CA . GLU A 1 80 ? -15.658 -0.990 18.769 1.00 69.81 80 GLU A CA 1
ATOM 684 C C . GLU A 1 80 ? -16.803 -0.590 19.724 1.00 69.81 80 GLU A C 1
ATOM 686 O O . GLU A 1 80 ? -17.916 -1.118 19.654 1.00 69.81 80 GLU A O 1
ATOM 691 N N . LYS A 1 81 ? -16.579 0.415 20.582 1.00 63.91 81 LYS A N 1
ATOM 692 C CA . LYS A 1 81 ? -17.627 0.978 21.453 1.00 63.91 81 LYS A CA 1
ATOM 693 C C . LYS A 1 81 ? -18.705 1.741 20.680 1.00 63.91 81 LYS A C 1
ATOM 695 O O . LYS A 1 81 ? -19.869 1.711 21.067 1.00 63.91 81 LYS A O 1
ATOM 700 N N . SER A 1 82 ? -18.353 2.414 19.586 1.00 61.38 82 SER A N 1
ATOM 701 C CA . SER A 1 82 ? -19.344 3.070 18.721 1.00 61.38 82 SER A CA 1
ATOM 702 C C . SER A 1 82 ? -20.149 2.081 17.870 1.00 61.38 82 SER A C 1
ATOM 704 O O . SER A 1 82 ? -21.337 2.299 17.626 1.00 61.38 82 SER A O 1
ATOM 706 N N . GLU A 1 83 ? -19.542 0.965 17.464 1.00 60.41 83 GLU A N 1
ATOM 707 C CA . GLU A 1 83 ? -20.218 -0.099 16.711 1.00 60.41 83 GLU A CA 1
ATOM 708 C C . GLU A 1 83 ? -21.182 -0.916 17.589 1.00 60.41 83 GLU A C 1
ATOM 710 O O . GLU A 1 83 ? -22.245 -1.339 17.135 1.00 60.41 83 GLU A O 1
ATOM 715 N N . SER A 1 84 ? -20.861 -1.093 18.871 1.00 55.56 84 SER A N 1
ATOM 716 C CA . SER A 1 84 ? -21.776 -1.701 19.852 1.00 55.56 84 SER A CA 1
ATOM 717 C C . SER A 1 84 ? -22.916 -0.753 20.246 1.00 55.56 84 SER A C 1
ATOM 719 O O . SER A 1 84 ? -24.071 -1.177 20.314 1.00 55.56 84 SER A O 1
ATOM 721 N N . ALA A 1 85 ? -22.645 0.551 20.394 1.00 55.47 85 ALA A N 1
ATOM 722 C CA . ALA A 1 85 ? -23.679 1.567 20.627 1.00 55.47 85 ALA A CA 1
ATOM 723 C C . ALA A 1 85 ? -24.680 1.712 19.461 1.00 55.47 85 ALA A C 1
ATOM 725 O O . ALA A 1 85 ? -25.795 2.185 19.664 1.00 55.47 85 ALA A O 1
ATOM 726 N N . SER A 1 86 ? -24.312 1.286 18.249 1.00 60.00 86 SER A N 1
ATOM 727 C CA . SER A 1 86 ? -25.186 1.306 17.066 1.00 60.00 86 SER A CA 1
ATOM 728 C C . SER A 1 86 ? -26.042 0.041 16.901 1.00 60.00 86 SER A C 1
ATOM 730 O O . SER A 1 86 ? -26.835 -0.040 15.965 1.00 60.00 86 SER A O 1
ATOM 732 N N . ARG A 1 87 ? -25.959 -0.927 17.826 1.00 75.31 87 ARG A N 1
ATOM 733 C CA . ARG A 1 87 ? -26.801 -2.140 17.847 1.00 75.31 87 ARG A CA 1
ATOM 734 C C . ARG A 1 87 ? -27.731 -2.163 19.056 1.00 75.31 87 ARG A C 1
ATOM 736 O O . ARG A 1 87 ? -27.754 -3.123 19.827 1.00 75.31 87 ARG A O 1
ATOM 743 N N . LEU A 1 88 ? -28.494 -1.090 19.228 1.00 87.19 88 LEU A N 1
ATOM 744 C CA . LEU A 1 88 ? -29.589 -1.064 20.189 1.00 87.19 88 LEU A CA 1
ATOM 745 C C . LEU A 1 88 ? -30.720 -1.978 19.704 1.00 87.19 88 LEU A C 1
ATOM 747 O O . LEU A 1 88 ? -31.126 -1.910 18.543 1.00 87.19 88 LEU A O 1
ATOM 751 N N . VAL A 1 89 ? -31.221 -2.827 20.596 1.00 89.75 89 VAL A N 1
ATOM 752 C CA . VAL A 1 89 ? -32.278 -3.807 20.334 1.00 89.75 89 VAL A CA 1
ATOM 753 C C . VAL A 1 89 ? -33.335 -3.764 21.431 1.00 89.75 89 VAL A C 1
ATOM 755 O O . VAL A 1 89 ? -33.068 -3.406 22.581 1.00 89.75 89 VAL A O 1
ATOM 758 N N . CYS A 1 90 ? -34.566 -4.129 21.084 1.00 89.31 90 CYS A N 1
ATOM 759 C CA . CYS A 1 90 ? -35.626 -4.272 22.068 1.00 89.31 90 CYS A CA 1
ATOM 760 C C . CYS A 1 90 ? -35.403 -5.549 22.893 1.00 89.31 90 CYS A C 1
ATOM 762 O O . CYS A 1 90 ? -35.332 -6.627 22.309 1.00 89.31 90 CYS A O 1
ATOM 764 N N . PRO A 1 91 ? -35.395 -5.492 24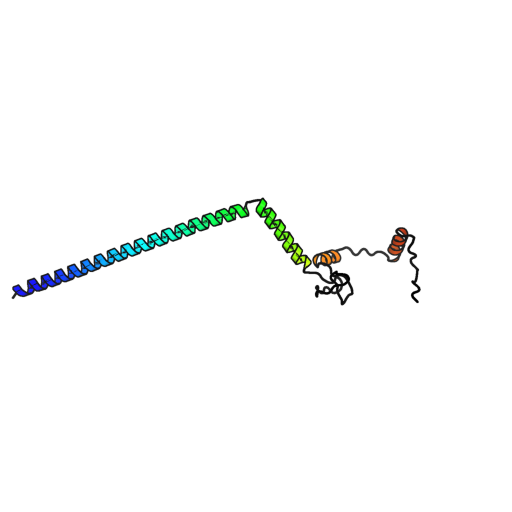.236 1.00 88.44 91 PRO A N 1
ATOM 765 C CA . PRO A 1 91 ? -35.202 -6.690 25.054 1.00 88.44 91 PRO A CA 1
ATOM 766 C C . PRO A 1 91 ? -36.359 -7.700 24.973 1.00 88.44 91 PRO A C 1
ATOM 768 O O . PRO A 1 91 ? -36.200 -8.839 25.396 1.00 88.44 91 PRO A O 1
ATOM 771 N N . LYS A 1 92 ? -37.527 -7.294 24.455 1.00 87.06 92 LYS A N 1
ATOM 772 C CA . LYS A 1 92 ? -38.720 -8.149 24.347 1.00 87.06 92 LYS A CA 1
ATOM 773 C C . LYS A 1 92 ? -38.892 -8.783 22.968 1.00 87.06 92 LYS A C 1
ATOM 775 O O . LYS A 1 92 ? -39.217 -9.959 22.890 1.00 87.06 92 LYS A O 1
ATOM 780 N N . CYS A 1 93 ? -38.727 -8.006 21.896 1.00 89.31 93 CYS A N 1
ATOM 781 C CA . CYS A 1 93 ? -38.950 -8.475 20.521 1.00 89.31 93 CYS A CA 1
ATOM 782 C C . CYS A 1 93 ? -37.681 -8.531 19.663 1.00 89.31 93 CYS A C 1
ATOM 784 O O . CYS A 1 93 ? -37.775 -8.859 18.486 1.00 89.31 93 CYS A O 1
ATOM 786 N N . GLU A 1 94 ? -36.523 -8.171 20.224 1.00 84.31 94 GLU A N 1
ATOM 787 C CA . GLU A 1 94 ? -35.204 -8.175 19.570 1.00 84.31 94 GLU A CA 1
ATOM 788 C C . GLU A 1 94 ? -35.086 -7.298 18.314 1.00 84.31 94 GLU A C 1
ATOM 790 O O . GLU A 1 94 ? -34.050 -7.287 17.652 1.00 84.31 94 GLU A O 1
ATOM 795 N N . GLU A 1 95 ? -36.111 -6.501 18.002 1.00 85.31 95 GLU A N 1
ATOM 796 C CA . GLU A 1 95 ? -36.044 -5.555 16.895 1.00 85.31 95 GLU A CA 1
ATOM 797 C C . GLU A 1 95 ? -35.016 -4.460 17.174 1.00 85.31 95 GLU A C 1
ATOM 799 O O . GLU A 1 95 ? -34.968 -3.897 18.271 1.00 85.31 95 GLU A O 1
ATOM 804 N N . GLY A 1 96 ? -34.212 -4.159 16.154 1.00 84.75 96 GLY A N 1
ATOM 805 C CA . GLY A 1 96 ? -33.219 -3.094 16.199 1.00 84.75 96 GLY A CA 1
ATOM 806 C C . GLY A 1 96 ? -33.835 -1.697 16.255 1.00 84.75 96 GLY A C 1
ATOM 807 O O . GLY A 1 96 ? -35.021 -1.497 15.970 1.00 84.75 96 GLY A O 1
ATOM 808 N N . ASP A 1 97 ? -33.002 -0.721 16.604 1.00 85.00 97 ASP A N 1
ATOM 809 C CA . ASP A 1 97 ? -33.388 0.685 16.617 1.00 85.00 97 ASP A CA 1
ATOM 810 C C . ASP A 1 97 ? -33.840 1.169 15.232 1.00 85.00 97 ASP A C 1
ATOM 812 O O . ASP A 1 97 ? -33.114 1.080 14.242 1.00 85.00 97 ASP A O 1
ATOM 816 N N . ARG A 1 98 ? -35.065 1.699 15.177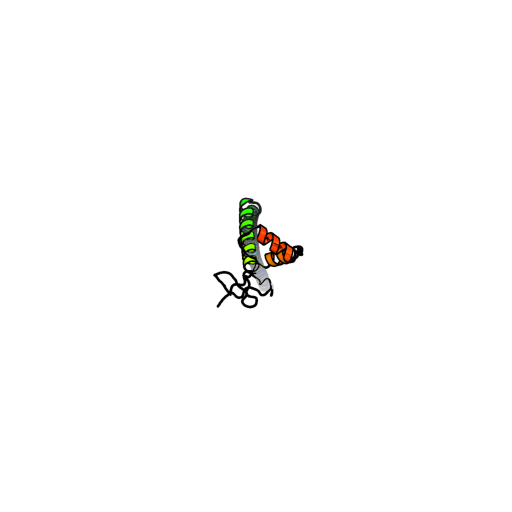 1.00 83.81 98 ARG A N 1
ATOM 817 C CA . ARG A 1 98 ? -35.657 2.324 13.984 1.00 83.81 98 ARG A CA 1
ATOM 818 C C . ARG A 1 98 ? -35.576 3.856 14.023 1.00 83.81 98 ARG A C 1
ATOM 820 O O . ARG A 1 98 ? -36.246 4.517 13.237 1.00 83.81 98 ARG A O 1
ATOM 827 N N . GLY A 1 99 ? -34.814 4.423 14.959 1.00 84.25 99 GLY A N 1
ATOM 828 C CA . GLY A 1 99 ? -34.691 5.863 15.191 1.00 84.25 99 GLY A CA 1
ATOM 829 C C . GLY A 1 99 ? -35.795 6.454 16.075 1.00 84.25 99 GLY A C 1
ATOM 830 O O . GLY A 1 99 ? -35.897 7.674 16.200 1.00 84.25 99 GLY A O 1
ATOM 831 N N . ASN A 1 100 ? -36.620 5.611 16.698 1.00 85.56 100 ASN A N 1
ATOM 832 C CA . ASN A 1 100 ? -37.723 6.051 17.550 1.00 85.56 100 ASN A CA 1
ATOM 833 C C . ASN A 1 100 ? -37.208 6.483 18.923 1.00 85.56 100 ASN A C 1
ATOM 835 O O . ASN A 1 100 ? -36.363 5.812 19.518 1.00 85.56 100 ASN A O 1
ATOM 839 N N . ARG A 1 101 ? -37.751 7.581 19.461 1.00 87.94 101 ARG A N 1
ATOM 840 C CA . ARG A 1 101 ? -37.343 8.117 20.764 1.00 87.94 101 ARG A CA 1
ATOM 841 C C . ARG A 1 101 ? -38.535 8.414 21.664 1.00 87.94 101 ARG A C 1
ATOM 843 O O . ARG A 1 101 ? -39.518 8.994 21.217 1.00 87.94 101 ARG A O 1
ATOM 850 N N . MET A 1 102 ? -38.397 8.091 22.946 1.00 87.12 102 MET A N 1
ATOM 851 C CA . MET A 1 102 ? -39.299 8.500 24.022 1.00 87.12 102 MET A CA 1
ATOM 852 C C . MET A 1 102 ? -38.455 9.177 25.102 1.00 87.12 102 MET A C 1
ATOM 854 O O . MET A 1 102 ? -37.447 8.624 25.537 1.00 87.12 102 MET A O 1
ATOM 858 N N . ASN A 1 103 ? -38.804 10.409 25.486 1.00 85.31 103 ASN A N 1
ATOM 859 C CA . ASN A 1 103 ? -38.026 11.212 26.443 1.00 85.31 103 ASN A CA 1
ATOM 860 C C . ASN A 1 103 ? -36.525 11.307 26.091 1.00 85.31 103 ASN A C 1
ATOM 862 O O . ASN A 1 103 ? -35.663 11.189 26.956 1.00 85.31 103 ASN A O 1
ATOM 866 N N . LYS A 1 104 ? -36.215 11.521 24.801 1.00 84.44 104 LYS A N 1
ATOM 867 C CA . LYS A 1 104 ? -34.857 11.590 24.208 1.00 84.44 104 LYS A CA 1
ATOM 868 C C . LYS A 1 104 ? -34.072 10.268 24.167 1.00 84.44 104 LYS A C 1
ATOM 870 O O . LYS A 1 104 ? -33.026 10.236 23.511 1.00 84.44 104 LYS A O 1
ATOM 875 N N . SER A 1 105 ? -34.599 9.190 24.743 1.00 84.88 105 SER A N 1
ATOM 876 C CA . SER A 1 105 ? -33.985 7.857 24.752 1.00 84.88 105 SER A CA 1
ATOM 877 C C . SER A 1 105 ? -34.527 6.958 23.630 1.00 84.88 105 SER A C 1
ATOM 879 O O . SER A 1 105 ? -35.715 7.056 23.313 1.00 84.88 105 SER A O 1
ATOM 881 N N . PRO A 1 106 ? -33.704 6.077 23.028 1.00 89.25 106 PRO A N 1
ATOM 882 C CA . PRO A 1 106 ? -34.142 5.109 22.017 1.00 89.25 106 PRO A CA 1
ATOM 883 C C . PRO A 1 106 ? -35.231 4.163 22.547 1.00 89.25 106 PRO A C 1
ATOM 885 O O . PRO A 1 106 ? -35.100 3.605 23.641 1.00 89.25 106 PRO A O 1
ATOM 888 N N . TRP A 1 107 ? -36.316 3.989 21.788 1.00 90.44 107 TRP A N 1
ATOM 889 C CA . TRP A 1 107 ? -37.536 3.343 22.285 1.00 90.44 107 TRP A CA 1
ATOM 890 C C . TRP A 1 107 ? -38.178 2.377 21.285 1.00 90.44 107 TRP A C 1
ATOM 892 O O . TRP A 1 107 ? -38.367 2.693 20.110 1.00 90.44 107 TRP A O 1
ATOM 902 N N . CYS A 1 108 ? -38.593 1.201 21.764 1.00 91.25 108 CYS A N 1
ATOM 903 C CA . CYS A 1 108 ? -39.390 0.269 20.975 1.00 91.25 108 CYS A CA 1
ATOM 904 C C . CYS A 1 108 ? -40.876 0.641 21.039 1.00 91.25 108 CYS A C 1
ATOM 906 O O . CYS A 1 108 ? -41.520 0.459 22.071 1.00 91.25 108 CYS A O 1
ATOM 908 N N . MET A 1 109 ? -41.453 1.063 19.913 1.00 89.25 109 MET A N 1
ATOM 909 C CA . MET A 1 109 ? -42.884 1.393 19.825 1.00 89.25 109 MET A CA 1
ATOM 910 C C . MET A 1 109 ? -43.802 0.164 19.892 1.00 89.25 109 MET A C 1
ATOM 912 O O . MET A 1 109 ? -44.963 0.297 20.256 1.00 89.25 109 MET A O 1
ATOM 916 N N . LYS A 1 110 ? -43.298 -1.038 19.574 1.00 88.31 110 LYS A N 1
ATOM 917 C CA . LYS A 1 110 ? -44.094 -2.277 19.632 1.00 88.31 110 LYS A CA 1
ATOM 918 C C . LYS A 1 110 ? -44.290 -2.781 21.057 1.00 88.31 110 LYS A C 1
ATOM 920 O O . LYS A 1 110 ? -45.381 -3.191 21.426 1.00 88.31 110 LYS A O 1
ATOM 925 N N . CYS A 1 111 ? -43.220 -2.776 21.848 1.00 90.06 111 CYS A N 1
ATOM 926 C CA . CYS A 1 111 ? -43.216 -3.358 23.190 1.00 90.06 111 CYS A CA 1
ATOM 927 C C . CYS A 1 111 ? -43.261 -2.315 24.312 1.00 90.06 111 CYS A C 1
ATOM 929 O O . CYS A 1 111 ? -43.261 -2.695 25.486 1.00 90.06 111 CYS A O 1
ATOM 931 N N . ASN A 1 112 ? -43.267 -1.030 23.943 1.00 89.00 112 ASN A N 1
ATOM 932 C CA . ASN A 1 112 ? -43.218 0.121 24.834 1.00 89.00 112 ASN A CA 1
ATOM 933 C C . ASN A 1 112 ? -42.110 -0.024 25.889 1.00 89.00 112 ASN A C 1
ATOM 935 O O . ASN A 1 112 ? -42.365 -0.149 27.086 1.00 89.00 112 ASN A O 1
ATOM 939 N N . THR A 1 113 ? -40.864 -0.164 25.439 1.00 88.69 113 THR A N 1
ATOM 940 C CA . THR A 1 113 ? -39.708 -0.403 26.319 1.00 88.69 113 THR A CA 1
ATOM 941 C C . THR A 1 113 ? -38.461 0.254 25.733 1.00 88.69 113 THR A C 1
ATOM 943 O O . THR A 1 113 ? -38.316 0.323 24.509 1.00 88.69 113 THR A O 1
ATOM 946 N N . ALA A 1 114 ? -37.559 0.715 26.604 1.00 89.31 114 ALA A N 1
ATOM 947 C CA . ALA A 1 114 ? -36.272 1.275 26.209 1.00 89.31 114 ALA A CA 1
ATOM 948 C C . ALA A 1 114 ? -35.432 0.240 25.450 1.00 89.31 114 ALA A C 1
ATOM 950 O O . ALA A 1 114 ? -35.417 -0.944 25.802 1.00 89.31 114 ALA A O 1
ATOM 951 N N . LEU A 1 115 ? -34.750 0.689 24.398 1.00 90.31 115 LEU A N 1
ATOM 952 C CA . LEU A 1 115 ? -33.797 -0.155 23.687 1.00 90.31 115 LEU A CA 1
ATOM 953 C C . LEU A 1 115 ? -32.492 -0.225 24.477 1.00 90.31 115 LEU A C 1
ATOM 955 O O . LEU A 1 115 ? -32.051 0.776 25.043 1.00 90.31 115 LEU A O 1
ATOM 959 N N . ILE A 1 116 ? -31.874 -1.401 24.482 1.00 87.81 116 ILE A N 1
ATOM 960 C CA . ILE A 1 116 ? -30.598 -1.653 25.155 1.00 87.81 116 ILE A CA 1
ATOM 961 C C . ILE A 1 116 ? -29.569 -2.163 24.142 1.00 87.81 116 ILE A C 1
ATOM 963 O O . ILE A 1 116 ? -29.961 -2.730 23.118 1.00 87.81 116 ILE A O 1
ATOM 967 N N . PRO A 1 117 ? -28.260 -1.984 24.377 1.00 87.38 117 PRO A N 1
ATOM 968 C CA . PRO A 1 117 ? -27.231 -2.587 23.538 1.00 87.38 117 PRO A CA 1
ATOM 969 C C . PRO A 1 117 ? -27.386 -4.109 23.480 1.00 87.38 117 PRO A C 1
ATOM 971 O O . PRO A 1 117 ? -27.661 -4.756 24.494 1.00 87.38 117 PRO A O 1
ATOM 974 N N . LYS A 1 118 ? -27.167 -4.700 22.302 1.00 83.88 118 LYS A N 1
ATOM 975 C CA . LYS A 1 118 ? -27.253 -6.157 22.116 1.00 83.88 118 LYS A CA 1
ATOM 976 C C . LYS A 1 118 ? -26.366 -6.937 23.098 1.00 83.88 118 LYS A C 1
ATOM 978 O O . LYS A 1 118 ? -26.799 -7.953 23.636 1.00 83.88 118 LYS A O 1
ATOM 983 N N . ASP A 1 119 ? -25.180 -6.416 23.398 1.00 80.38 119 ASP A N 1
ATOM 984 C CA . ASP A 1 119 ? -24.231 -7.037 24.328 1.00 80.38 119 ASP A CA 1
ATOM 985 C C . ASP A 1 119 ? -24.760 -7.070 25.776 1.00 80.38 119 ASP A C 1
ATOM 987 O O . ASP A 1 119 ? -24.414 -7.958 26.555 1.00 80.38 119 ASP A O 1
ATOM 991 N N . GLU A 1 120 ? -25.603 -6.108 26.163 1.00 81.62 120 GLU A N 1
ATOM 992 C CA . GLU A 1 120 ? -26.273 -6.112 27.469 1.00 81.62 120 GLU A CA 1
ATOM 993 C C . GLU A 1 120 ? -27.440 -7.1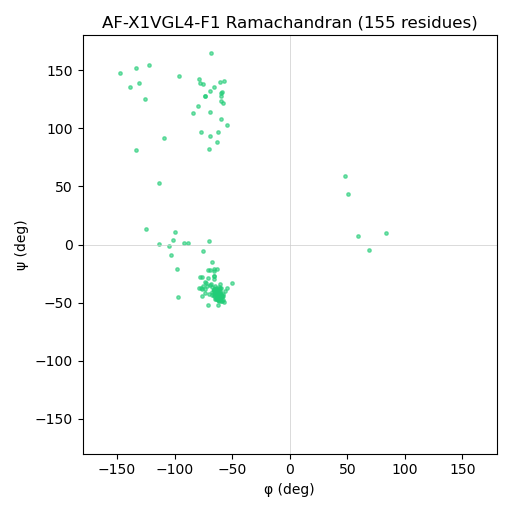01 27.496 1.00 81.62 120 GLU A C 1
ATOM 995 O O . GLU A 1 120 ? -27.611 -7.808 28.488 1.00 81.62 120 GLU A O 1
ATOM 1000 N N . LEU A 1 121 ? -28.188 -7.225 26.393 1.00 82.94 121 LEU A N 1
ATOM 1001 C CA . LEU A 1 121 ? -29.253 -8.223 26.269 1.00 82.94 121 LEU A CA 1
ATOM 1002 C C . LEU A 1 121 ? -28.712 -9.652 26.435 1.00 82.94 121 LEU A C 1
ATOM 1004 O O . LEU A 1 121 ? -29.318 -10.463 27.137 1.00 82.94 121 LEU A O 1
ATOM 1008 N N . GLU A 1 122 ? -27.561 -9.960 25.833 1.00 79.25 122 GLU A N 1
ATOM 1009 C CA . GLU A 1 122 ? -26.902 -11.264 25.986 1.00 79.25 122 GLU A CA 1
ATOM 1010 C C . GLU A 1 122 ? -26.483 -11.531 27.439 1.00 79.25 122 GLU A C 1
ATOM 1012 O O . GLU A 1 122 ? -26.673 -12.638 27.944 1.00 79.25 122 GLU A O 1
ATOM 1017 N N . LYS A 1 123 ? -25.998 -10.514 28.161 1.00 78.81 123 LYS A N 1
ATOM 1018 C CA . LYS A 1 123 ? -25.687 -10.636 29.596 1.00 78.81 123 LYS A CA 1
ATOM 1019 C C . LYS A 1 123 ? -26.938 -10.892 30.434 1.00 78.81 123 LYS A C 1
ATOM 1021 O O . LYS A 1 123 ? -26.896 -11.741 31.318 1.00 78.81 123 LYS A O 1
ATOM 1026 N N . CYS A 1 124 ? -28.047 -10.208 30.146 1.00 69.44 124 CYS A N 1
ATOM 1027 C CA . CYS A 1 124 ? -29.307 -10.392 30.869 1.00 69.44 124 CYS A CA 1
ATOM 1028 C C . CYS A 1 124 ? -29.904 -11.794 30.684 1.00 69.44 124 CYS A C 1
ATOM 1030 O O . CYS A 1 124 ? -30.448 -12.341 31.639 1.00 69.44 124 CYS A O 1
ATOM 1032 N N . LYS A 1 125 ? -29.773 -12.397 29.494 1.00 72.69 125 LYS A N 1
ATOM 1033 C CA . LYS A 1 125 ? -30.230 -13.776 29.232 1.00 72.69 125 LYS A CA 1
ATOM 1034 C C . LYS A 1 125 ? -29.451 -14.834 30.019 1.00 72.69 125 LYS A C 1
ATOM 1036 O O . LYS A 1 125 ? -29.992 -15.895 30.303 1.00 72.69 125 LYS A O 1
ATOM 1041 N N . ASN A 1 126 ? -28.201 -14.543 30.371 1.00 70.12 126 ASN A N 1
ATOM 1042 C CA . ASN A 1 126 ? -27.310 -15.471 31.068 1.00 70.12 126 ASN A CA 1
ATOM 1043 C C . ASN A 1 126 ? -27.370 -15.350 32.601 1.00 70.12 126 ASN A C 1
ATOM 1045 O O . ASN A 1 126 ? -26.631 -16.049 33.296 1.00 70.12 126 ASN A O 1
ATOM 1049 N N . LEU A 1 127 ? -28.211 -14.466 33.148 1.00 66.75 127 LEU A N 1
ATOM 1050 C CA . LEU A 1 127 ? -28.383 -14.361 34.595 1.00 66.75 127 LEU A CA 1
ATOM 1051 C C . LEU A 1 127 ? -29.228 -15.533 35.116 1.00 66.75 127 LEU A C 1
ATOM 1053 O O . LEU A 1 127 ? -30.235 -15.879 34.497 1.00 66.75 127 LEU A O 1
ATOM 1057 N N . PRO A 1 128 ? -28.855 -16.141 36.259 1.00 63.25 128 PRO A N 1
ATOM 1058 C CA . PRO A 1 128 ? -29.658 -17.193 36.862 1.00 63.25 128 PRO A CA 1
ATOM 1059 C C . PRO A 1 128 ? -31.053 -16.651 37.186 1.00 63.25 128 PRO A C 1
ATOM 1061 O O . PRO A 1 128 ? -31.184 -15.595 37.808 1.00 63.25 128 PRO A O 1
ATOM 1064 N N . GLU A 1 129 ? -32.098 -17.375 36.778 1.00 61.91 129 GLU A N 1
ATOM 1065 C CA . GLU A 1 129 ? -33.472 -17.066 37.171 1.00 61.91 129 GLU A CA 1
ATOM 1066 C C . GLU A 1 129 ? -33.601 -17.186 38.694 1.00 61.91 129 GLU A C 1
ATOM 1068 O O . GLU A 1 129 ? -33.803 -18.273 39.242 1.00 61.91 129 GLU A O 1
ATOM 1073 N N . ILE A 1 130 ? -33.495 -16.063 39.405 1.00 63.38 130 ILE A N 1
ATOM 1074 C CA . ILE A 1 130 ? -33.795 -16.041 40.832 1.00 63.38 130 ILE A CA 1
ATOM 1075 C C . ILE A 1 130 ? -35.318 -16.049 40.972 1.00 63.38 130 ILE A C 1
ATOM 1077 O O . ILE A 1 130 ? -35.982 -15.015 40.874 1.00 63.38 130 ILE A O 1
ATOM 1081 N N . LYS A 1 131 ? -35.891 -17.238 41.180 1.00 54.72 131 LYS A N 1
ATOM 1082 C CA . LYS A 1 131 ? -37.320 -17.418 41.467 1.00 54.72 131 LYS A CA 1
ATOM 1083 C C . LYS A 1 131 ? -37.636 -16.884 42.863 1.00 54.72 131 LYS A C 1
ATOM 1085 O O . LYS A 1 131 ? -37.719 -17.638 43.828 1.00 54.72 131 LYS A O 1
ATOM 1090 N N . PHE A 1 132 ? -37.824 -15.575 42.986 1.00 57.19 132 PHE A N 1
ATOM 1091 C CA . PHE A 1 132 ? -38.391 -15.003 44.200 1.00 57.19 132 PHE A CA 1
ATOM 1092 C C . PHE A 1 1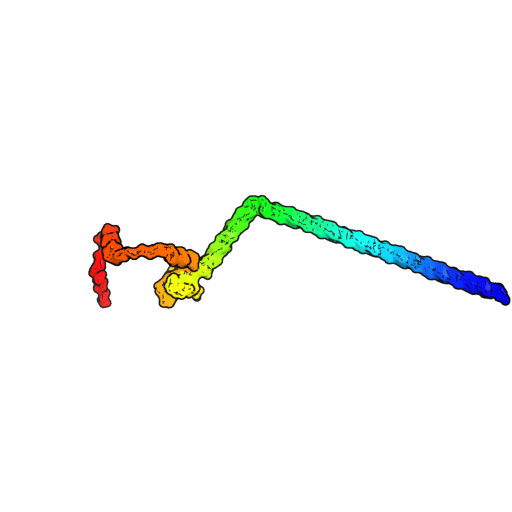32 ? -39.887 -15.300 44.256 1.00 57.19 132 PHE A C 1
ATOM 1094 O O . PHE A 1 132 ? -40.640 -14.991 43.330 1.00 57.19 132 PHE A O 1
ATOM 1101 N N . ALA A 1 133 ? -40.345 -15.857 45.377 1.00 59.91 133 ALA A N 1
ATOM 1102 C CA . ALA A 1 133 ? -41.766 -15.880 45.678 1.00 59.91 133 ALA A CA 1
ATOM 1103 C C . ALA A 1 133 ? -42.273 -14.429 45.693 1.00 59.91 133 ALA A C 1
ATOM 1105 O O . ALA A 1 133 ? -41.780 -13.599 46.458 1.00 59.91 133 ALA A O 1
ATOM 1106 N N . ARG A 1 134 ? -43.265 -14.113 44.853 1.00 59.25 134 ARG A N 1
ATOM 1107 C CA . ARG A 1 134 ? -43.823 -12.755 44.676 1.00 59.25 134 ARG A CA 1
ATOM 1108 C C . ARG A 1 134 ? -44.196 -12.087 46.010 1.00 59.25 134 ARG A C 1
ATOM 1110 O O . ARG A 1 134 ? -44.023 -10.884 46.184 1.00 59.25 134 ARG A O 1
ATOM 1117 N N . ASN A 1 135 ? -44.639 -12.899 46.971 1.00 64.44 135 ASN A N 1
ATOM 1118 C CA . ASN A 1 135 ? -45.033 -12.476 48.315 1.00 64.44 135 ASN A CA 1
ATOM 1119 C C . ASN A 1 135 ? -43.837 -12.170 49.233 1.00 64.44 135 ASN A C 1
ATOM 1121 O O . ASN A 1 135 ? -43.966 -11.348 50.134 1.00 64.44 135 ASN A O 1
ATOM 1125 N N . ALA A 1 136 ? -42.683 -12.805 49.011 1.00 64.19 136 ALA A N 1
ATOM 1126 C CA . ALA A 1 136 ? -41.454 -12.516 49.746 1.00 64.19 136 ALA A CA 1
ATOM 1127 C C . ALA A 1 136 ? -40.853 -11.182 49.289 1.00 64.19 136 ALA A C 1
ATOM 1129 O O . ALA A 1 136 ? -40.479 -10.364 50.121 1.00 64.19 136 ALA A O 1
ATOM 1130 N N . LEU A 1 137 ? -40.865 -10.918 47.977 1.00 67.31 137 LEU A N 1
ATOM 1131 C CA . LEU A 1 137 ? -40.374 -9.654 47.430 1.00 67.31 137 LEU A CA 1
ATOM 1132 C C . LEU A 1 137 ? -41.248 -8.468 47.867 1.00 67.31 137 LEU A C 1
ATOM 1134 O O . LEU A 1 137 ? -40.715 -7.452 48.294 1.00 67.31 137 LEU A O 1
ATOM 1138 N N . LYS A 1 138 ? -42.585 -8.610 47.829 1.00 66.38 138 LYS A N 1
ATOM 1139 C CA . LYS A 1 138 ? -43.521 -7.579 48.323 1.00 66.38 138 LYS A CA 1
ATOM 1140 C C . LYS A 1 138 ? -43.284 -7.237 49.799 1.00 66.38 138 LYS A C 1
ATOM 1142 O O . LYS A 1 138 ? -43.259 -6.063 50.149 1.00 66.38 138 LYS A O 1
ATOM 1147 N N . LYS A 1 139 ? -43.093 -8.250 50.652 1.00 68.56 139 LYS A N 1
ATOM 1148 C CA . LYS A 1 139 ? -42.827 -8.053 52.087 1.00 68.56 139 LYS A CA 1
ATOM 1149 C C . LYS A 1 139 ? -41.488 -7.362 52.339 1.00 68.56 139 LYS A C 1
ATOM 1151 O O . LYS A 1 139 ? -41.414 -6.495 53.204 1.00 68.56 139 LYS A O 1
ATOM 1156 N N . GLU A 1 140 ? -40.457 -7.705 51.570 1.00 70.19 140 GLU A N 1
ATOM 1157 C CA . GLU A 1 140 ? -39.133 -7.106 51.743 1.00 70.19 140 GLU A CA 1
ATOM 1158 C C . GLU A 1 140 ? -39.060 -5.675 51.195 1.00 70.19 140 GLU A C 1
ATOM 1160 O O . GLU A 1 140 ? -38.456 -4.804 51.814 1.00 70.19 140 GLU A O 1
ATOM 1165 N N . LEU A 1 141 ? -39.767 -5.391 50.096 1.00 70.06 141 LEU A N 1
ATOM 1166 C CA . LEU A 1 141 ? -39.907 -4.033 49.567 1.00 70.06 141 LEU A CA 1
ATOM 1167 C C . LEU A 1 141 ? -40.628 -3.110 50.564 1.00 70.06 141 LEU A C 1
ATOM 1169 O O . LEU A 1 141 ? -40.201 -1.977 50.773 1.00 70.06 141 LEU A O 1
ATOM 1173 N N . HIS A 1 142 ? -41.680 -3.617 51.217 1.00 66.81 142 HIS A N 1
ATOM 1174 C CA . HIS A 1 142 ? -42.413 -2.903 52.265 1.00 66.81 142 HIS A CA 1
ATOM 1175 C C . HIS A 1 142 ? -41.569 -2.691 53.532 1.00 66.81 142 HIS A C 1
ATOM 1177 O O . HIS A 1 142 ? -41.650 -1.644 54.164 1.00 66.81 142 HIS A O 1
ATOM 1183 N N . ARG A 1 143 ? -40.716 -3.657 53.907 1.00 70.88 143 ARG A N 1
ATOM 1184 C CA . ARG A 1 143 ? -39.736 -3.472 54.995 1.00 70.88 143 ARG A CA 1
ATOM 1185 C C . ARG A 1 143 ? -38.753 -2.340 54.712 1.00 70.88 143 ARG A C 1
ATOM 1187 O O . ARG A 1 143 ? -38.398 -1.615 55.635 1.00 70.88 143 ARG A O 1
ATOM 1194 N N . LEU A 1 144 ? -38.294 -2.221 53.467 1.00 74.75 144 LEU A N 1
ATOM 1195 C CA . LEU A 1 144 ? -37.320 -1.207 53.060 1.00 74.75 144 LEU A CA 1
ATOM 1196 C C . LEU A 1 144 ? -37.951 0.179 52.866 1.00 74.75 144 LEU A C 1
ATOM 1198 O O . LEU A 1 144 ? -37.266 1.176 53.064 1.00 74.75 144 LEU A O 1
ATOM 1202 N N . ASN A 1 145 ? -39.240 0.247 52.519 1.00 68.50 145 ASN A N 1
ATOM 1203 C CA . ASN A 1 145 ? -39.996 1.490 52.357 1.00 68.50 145 ASN A CA 1
ATOM 1204 C C . ASN A 1 145 ? -41.362 1.394 53.062 1.00 68.50 145 ASN A C 1
ATOM 1206 O O . ASN A 1 145 ? -42.379 1.168 52.404 1.00 68.50 145 ASN A O 1
ATOM 1210 N N . PRO A 1 146 ? -41.410 1.601 54.389 1.00 63.91 146 PRO A N 1
ATOM 1211 C CA . PRO A 1 146 ? -42.617 1.401 55.197 1.00 63.91 146 PRO A CA 1
ATOM 1212 C C . PRO A 1 146 ? -43.746 2.426 54.964 1.00 63.91 146 PRO A C 1
ATOM 1214 O O . PRO A 1 146 ? -44.753 2.368 55.657 1.00 63.91 146 PRO A O 1
ATOM 1217 N N . GLY A 1 147 ? -43.595 3.367 54.023 1.00 57.84 147 GLY A N 1
ATOM 1218 C CA . GLY A 1 147 ? -44.613 4.371 53.67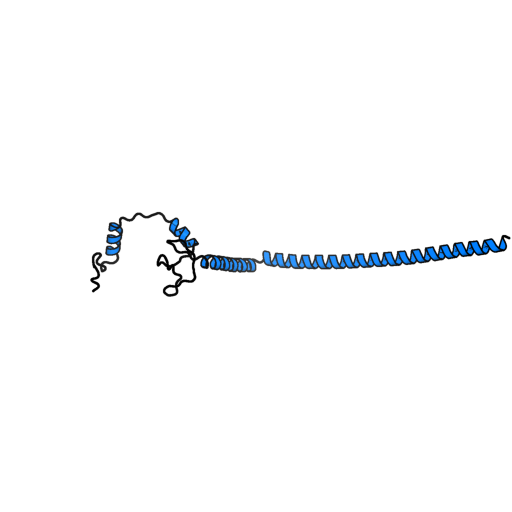1 1.00 57.84 147 GLY A CA 1
ATOM 1219 C C . GLY A 1 147 ? -45.405 4.076 52.389 1.00 57.84 147 GLY A C 1
ATOM 1220 O O . GLY A 1 147 ? -46.187 4.918 51.961 1.00 57.84 147 GLY A O 1
ATOM 1221 N N . LEU A 1 148 ? -45.176 2.928 51.743 1.00 55.56 148 LEU A N 1
ATOM 1222 C CA . LEU A 1 148 ? -45.889 2.495 50.536 1.00 55.56 148 LEU A CA 1
ATOM 1223 C C . LEU A 1 148 ? -46.807 1.325 50.894 1.00 55.56 148 LEU A C 1
ATOM 1225 O O . LEU A 1 148 ? -46.386 0.166 50.854 1.00 55.56 148 LEU A O 1
ATOM 1229 N N . ASP A 1 149 ? -48.055 1.633 51.249 1.00 54.91 149 ASP A N 1
ATOM 1230 C CA . ASP A 1 149 ? -49.066 0.609 51.507 1.00 54.91 149 ASP A CA 1
ATOM 1231 C C . ASP A 1 149 ? -49.274 -0.263 50.255 1.00 54.91 149 ASP A C 1
ATOM 1233 O O . ASP A 1 149 ? -49.517 0.257 49.160 1.00 54.91 149 ASP A O 1
ATOM 1237 N N . PRO A 1 150 ? -49.199 -1.600 50.377 1.00 53.22 150 PRO A N 1
ATOM 1238 C CA . PRO A 1 150 ? -49.203 -2.510 49.234 1.00 53.22 150 PRO A CA 1
ATOM 1239 C C . PRO A 1 150 ? -50.587 -2.682 48.584 1.00 53.22 150 PRO A C 1
ATOM 1241 O O . PRO A 1 150 ? -50.671 -3.342 47.544 1.00 53.22 150 PRO A O 1
ATOM 1244 N N . ASP A 1 151 ? -51.630 -2.100 49.188 1.00 54.25 151 ASP A N 1
ATOM 1245 C CA . ASP A 1 151 ? -53.041 -2.251 48.820 1.00 54.25 151 ASP A CA 1
ATOM 1246 C C . ASP A 1 151 ? -53.758 -0.917 48.539 1.00 54.25 151 ASP A C 1
ATOM 1248 O O . ASP A 1 151 ? -54.985 -0.900 48.415 1.00 54.25 151 ASP A O 1
ATOM 1252 N N . ASN A 1 152 ? -53.030 0.196 48.371 1.00 46.12 152 ASN A N 1
ATOM 1253 C CA . ASN A 1 152 ? -53.648 1.421 47.861 1.00 46.12 152 ASN A CA 1
ATOM 1254 C C . ASN A 1 152 ? -54.025 1.220 46.387 1.00 46.12 152 ASN A C 1
ATOM 1256 O O . ASN A 1 152 ? -53.227 1.409 45.469 1.00 46.12 152 ASN A O 1
ATOM 1260 N N . LYS A 1 153 ? -55.274 0.803 46.167 1.00 45.19 153 LYS A N 1
ATOM 1261 C CA . LYS A 1 153 ? -55.983 1.087 44.926 1.00 45.19 153 LYS A CA 1
ATOM 1262 C C . LYS A 1 153 ? -56.035 2.605 44.827 1.00 45.19 153 LYS A C 1
ATOM 1264 O O . LYS A 1 153 ? -56.745 3.240 45.598 1.00 45.19 1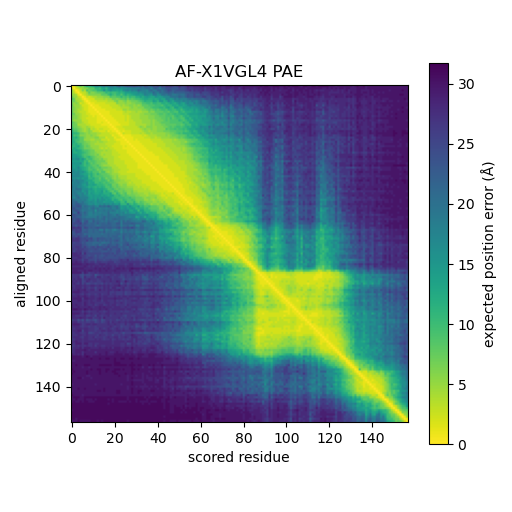53 LYS A O 1
ATOM 1269 N N . GLU A 1 154 ? -55.256 3.173 43.915 1.00 41.34 154 GLU A N 1
ATOM 1270 C CA . GLU A 1 154 ? -55.516 4.523 43.434 1.00 41.34 154 GLU A CA 1
ATOM 1271 C C . GLU A 1 154 ? -56.965 4.540 42.928 1.00 41.34 154 GLU A C 1
ATOM 1273 O O . GLU A 1 154 ? -57.279 3.984 41.874 1.00 41.34 154 GLU A O 1
ATOM 1278 N N . GLU A 1 155 ? -57.868 5.114 43.723 1.00 37.91 155 GLU A N 1
ATOM 1279 C CA . GLU A 1 155 ? -59.125 5.653 43.225 1.00 37.91 155 GLU A CA 1
ATOM 1280 C C . GLU A 1 155 ? -58.760 6.797 42.274 1.00 37.91 155 GLU A C 1
ATOM 1282 O O . GLU A 1 155 ? -58.606 7.952 42.666 1.00 37.91 155 GLU A O 1
ATOM 1287 N N . ALA A 1 156 ? -58.547 6.446 41.009 1.00 38.09 156 ALA A N 1
ATOM 1288 C CA . ALA A 1 156 ? -58.703 7.375 39.912 1.00 38.09 156 ALA A CA 1
ATOM 1289 C C . ALA A 1 156 ? -60.205 7.468 39.614 1.00 38.09 156 ALA A C 1
ATOM 1291 O O . ALA A 1 156 ? -60.845 6.455 39.324 1.00 38.09 156 ALA A O 1
ATOM 1292 N N . THR A 1 157 ? -60.733 8.684 39.751 1.00 33.78 157 THR A N 1
ATOM 1293 C CA . THR A 1 157 ? -62.007 9.172 39.193 1.00 33.78 157 THR A CA 1
ATOM 1294 C C . THR A 1 157 ? -62.354 8.593 37.830 1.00 33.78 157 THR A C 1
ATOM 1296 O O . THR A 1 157 ? -61.431 8.538 36.983 1.00 33.78 157 THR A O 1
#

Mean predicted aligned error: 18.39 Å

Solvent-accessible surface area (backbone atoms only — not comparable to full-atom values): 9207 Å² total; per-residue (Å²): 124,68,84,64,51,55,59,54,52,52,50,53,51,51,52,50,52,52,52,52,52,53,49,52,59,48,53,52,53,53,49,54,52,50,52,50,52,51,52,52,50,49,54,52,50,50,52,50,52,53,50,52,50,52,52,51,49,55,51,46,50,54,72,66,34,67,67,56,49,50,52,51,52,56,53,50,57,49,50,56,51,53,58,45,66,71,40,28,18,23,86,85,78,64,49,62,75,84,83,40,64,53,96,90,38,54,36,32,84,89,77,72,41,66,42,41,38,48,75,54,51,56,54,62,72,70,50,81,86,76,85,69,55,72,69,57,54,55,53,52,51,33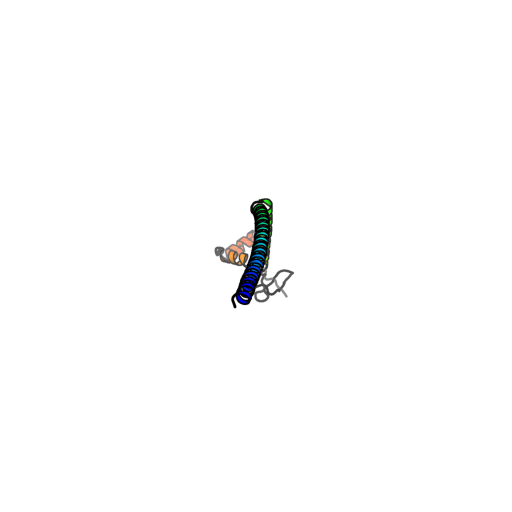,70,77,39,81,86,58,72,93,76,73,74,80,83,72,130